Protein AF-A0A2V7RFU2-F1 (afdb_monomer)

Mean predicted aligned error: 2.53 Å

Structure (mmCIF, N/CA/C/O backbone):
data_AF-A0A2V7RFU2-F1
#
_entry.id   AF-A0A2V7RFU2-F1
#
loop_
_atom_site.group_PDB
_atom_site.id
_atom_site.type_symbol
_atom_site.label_atom_id
_atom_site.label_alt_id
_atom_site.label_comp_id
_atom_site.label_asym_id
_atom_site.label_entity_id
_atom_site.label_seq_id
_atom_site.pdbx_PDB_ins_code
_atom_site.Cartn_x
_atom_site.Cartn_y
_atom_site.Cartn_z
_atom_site.occupancy
_atom_site.B_iso_or_equiv
_atom_site.auth_seq_id
_atom_site.auth_comp_id
_atom_site.auth_asym_id
_atom_site.auth_atom_id
_atom_site.pdbx_PDB_model_num
ATOM 1 N N . GLY A 1 1 ? 8.092 7.707 -1.283 1.00 93.44 1 GLY A N 1
ATOM 2 C CA . GLY A 1 1 ? 6.738 8.171 -0.935 1.00 93.44 1 GLY A CA 1
ATOM 3 C C . GLY A 1 1 ? 6.010 7.083 -0.183 1.00 93.44 1 GLY A C 1
ATOM 4 O O . GLY A 1 1 ? 6.208 6.965 1.015 1.00 93.44 1 GLY A O 1
ATOM 5 N N . VAL A 1 2 ? 5.262 6.236 -0.893 1.00 97.62 2 VAL A N 1
ATOM 6 C CA . VAL A 1 2 ? 4.482 5.135 -0.293 1.00 97.62 2 VAL A CA 1
ATOM 7 C C . VAL A 1 2 ? 5.339 4.224 0.592 1.00 97.62 2 VAL A C 1
ATOM 9 O O . VAL A 1 2 ? 5.048 4.087 1.775 1.00 97.62 2 VAL A O 1
ATOM 12 N N . GLU A 1 3 ? 6.435 3.660 0.066 1.00 97.69 3 GLU A N 1
ATOM 13 C CA . GLU A 1 3 ? 7.274 2.738 0.848 1.00 97.69 3 GLU A CA 1
ATOM 14 C C . GLU A 1 3 ? 7.899 3.404 2.079 1.00 97.69 3 GLU A C 1
ATOM 16 O O . GLU A 1 3 ? 7.837 2.856 3.176 1.00 97.69 3 GLU A O 1
ATOM 21 N N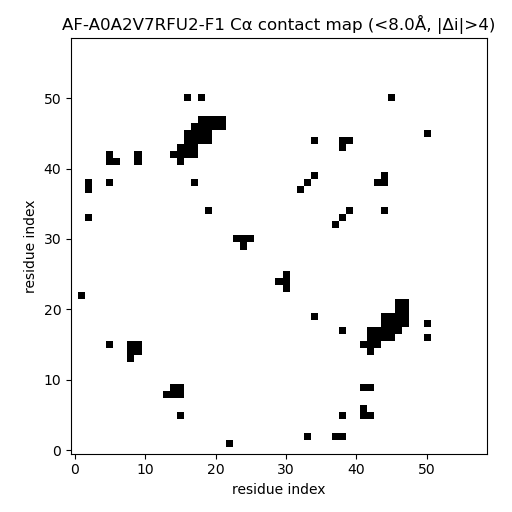 . SER A 1 4 ? 8.486 4.592 1.911 1.00 98.00 4 SER A N 1
ATOM 22 C CA . SER A 1 4 ? 9.105 5.331 3.016 1.00 98.00 4 SER A CA 1
ATOM 23 C C . SER A 1 4 ? 8.096 5.641 4.125 1.00 98.00 4 SER A C 1
ATOM 25 O O . SER A 1 4 ? 8.419 5.492 5.298 1.00 98.00 4 SER A O 1
ATOM 27 N N . THR A 1 5 ? 6.862 6.007 3.764 1.00 98.44 5 THR A N 1
ATOM 28 C CA . THR A 1 5 ? 5.787 6.258 4.730 1.00 98.44 5 THR A CA 1
ATOM 29 C C . THR A 1 5 ? 5.327 4.971 5.408 1.00 98.44 5 THR A C 1
ATOM 31 O O . THR A 1 5 ? 5.182 4.964 6.624 1.00 98.44 5 THR A O 1
ATOM 34 N N . ALA A 1 6 ? 5.161 3.870 4.669 1.00 98.19 6 ALA A N 1
ATOM 35 C CA . ALA A 1 6 ? 4.809 2.572 5.250 1.00 98.19 6 ALA A CA 1
ATOM 36 C C . ALA A 1 6 ? 5.885 2.073 6.231 1.00 98.19 6 ALA A C 1
ATOM 38 O O . ALA A 1 6 ? 5.568 1.586 7.314 1.00 98.19 6 ALA A O 1
ATOM 39 N N . ARG A 1 7 ? 7.168 2.243 5.882 1.00 97.88 7 ARG A N 1
ATOM 40 C CA . ARG A 1 7 ? 8.298 1.903 6.756 1.00 97.88 7 ARG A CA 1
ATOM 41 C C . ARG A 1 7 ? 8.269 2.724 8.041 1.00 97.88 7 ARG A C 1
ATOM 43 O O . ARG A 1 7 ? 8.353 2.146 9.118 1.00 97.88 7 ARG A O 1
ATOM 50 N N . HIS A 1 8 ? 8.080 4.034 7.924 1.00 98.44 8 HIS A N 1
ATOM 51 C CA . HIS A 1 8 ? 8.018 4.909 9.087 1.00 98.44 8 HIS A CA 1
ATOM 52 C C . HIS A 1 8 ? 6.782 4.644 9.962 1.00 98.44 8 HIS A C 1
ATOM 54 O O . HIS A 1 8 ? 6.885 4.587 11.181 1.00 98.44 8 HIS A O 1
ATOM 60 N N . GLY A 1 9 ? 5.616 4.396 9.359 1.00 98.00 9 GLY A N 1
ATOM 61 C CA . GLY A 1 9 ? 4.409 4.017 10.097 1.00 98.00 9 GLY A CA 1
ATOM 62 C C . GLY A 1 9 ? 4.605 2.733 10.907 1.00 98.00 9 GLY A C 1
ATOM 63 O O . GLY A 1 9 ? 4.233 2.681 12.078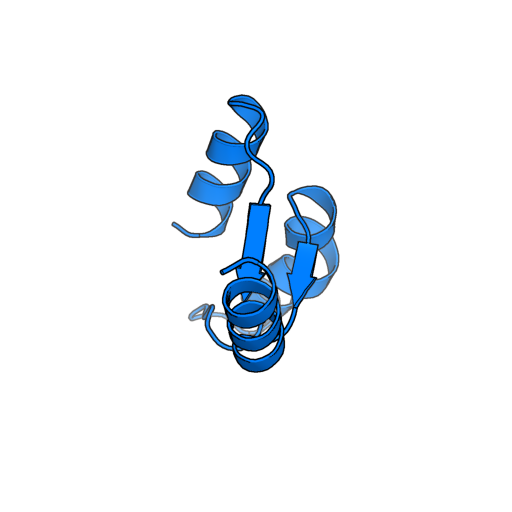 1.00 98.00 9 GLY A O 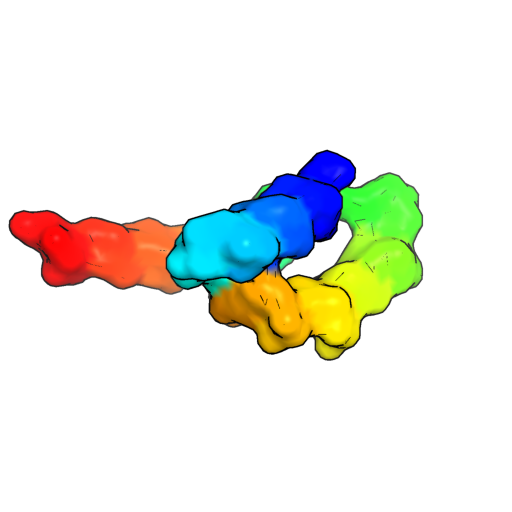1
ATOM 64 N N . ARG A 1 10 ? 5.287 1.736 10.329 1.00 96.25 10 ARG A N 1
ATOM 65 C CA . ARG A 1 10 ? 5.670 0.512 11.044 1.00 96.25 10 ARG A CA 1
ATOM 66 C C . ARG A 1 10 ? 6.630 0.782 12.207 1.00 96.25 10 ARG A C 1
ATOM 68 O O . ARG A 1 10 ? 6.480 0.169 13.259 1.00 96.25 10 ARG A O 1
ATOM 75 N N . GLU A 1 11 ? 7.616 1.664 12.037 1.00 97.31 11 GLU A N 1
ATOM 76 C CA . GLU A 1 11 ? 8.533 2.065 13.123 1.00 97.31 11 GLU A CA 1
ATOM 77 C C . GLU A 1 11 ? 7.783 2.696 14.305 1.00 97.31 11 GL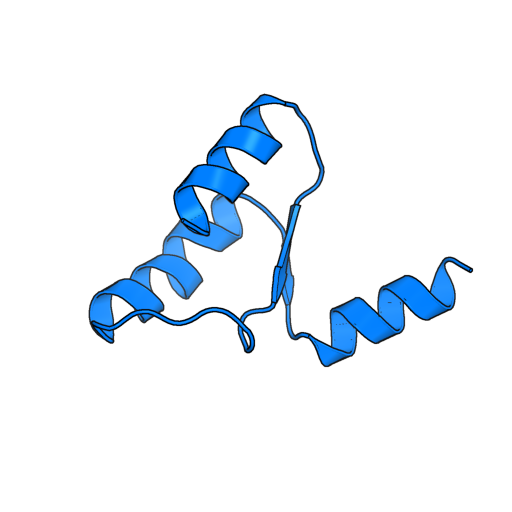U A C 1
ATOM 79 O O . GLU A 1 11 ? 8.191 2.536 15.452 1.00 97.31 11 GLU A O 1
ATOM 84 N N . LEU A 1 12 ? 6.656 3.354 14.029 1.00 98.31 12 LEU A N 1
ATOM 85 C CA . LEU A 1 12 ? 5.752 3.933 15.022 1.00 98.31 12 LEU A CA 1
ATOM 86 C C . LEU A 1 12 ? 4.672 2.953 15.521 1.00 98.31 12 LEU A C 1
ATOM 88 O O . LEU A 1 12 ? 3.746 3.373 16.210 1.00 98.31 12 LEU A O 1
ATOM 92 N N . ALA A 1 13 ? 4.787 1.662 15.196 1.00 97.44 13 ALA A N 1
ATOM 93 C CA . ALA A 1 13 ? 3.854 0.602 15.582 1.00 97.44 13 ALA A CA 1
ATOM 94 C C . ALA A 1 13 ? 2.402 0.794 15.092 1.00 97.44 13 ALA A C 1
ATOM 96 O O . ALA A 1 13 ? 1.470 0.262 15.695 1.00 97.44 13 ALA A O 1
ATOM 97 N N . TYR A 1 14 ? 2.195 1.517 13.987 1.00 98.31 14 TYR A N 1
ATOM 98 C CA . TYR A 1 14 ? 0.907 1.495 13.296 1.00 98.31 14 TYR A CA 1
ATOM 99 C C . TYR A 1 14 ? 0.735 0.190 12.519 1.00 98.31 14 TYR A C 1
ATOM 101 O O . TYR A 1 14 ? 1.656 -0.264 11.837 1.00 98.31 14 TYR A O 1
ATOM 109 N N . GLU A 1 15 ? -0.478 -0.356 12.556 1.00 97.00 15 GLU A N 1
ATOM 110 C CA . GLU A 1 15 ? -0.912 -1.367 11.595 1.00 97.00 15 GLU A CA 1
ATOM 111 C C . GLU A 1 15 ? -1.114 -0.708 10.228 1.00 97.00 15 GLU A C 1
ATOM 113 O O . GLU A 1 15 ? -1.794 0.314 10.102 1.00 97.00 15 GLU A O 1
ATOM 118 N N . ILE A 1 16 ? -0.497 -1.280 9.196 1.00 98.12 16 ILE A N 1
ATOM 119 C CA . ILE A 1 16 ? -0.453 -0.695 7.855 1.00 98.12 16 ILE A CA 1
ATOM 120 C C . ILE A 1 16 ? -1.270 -1.554 6.890 1.00 98.12 16 ILE A C 1
ATOM 122 O O . ILE A 1 16 ? -1.019 -2.751 6.758 1.00 98.12 16 ILE A O 1
ATOM 126 N N . ALA A 1 17 ? -2.190 -0.919 6.161 1.00 98.06 17 ALA A N 1
ATOM 127 C CA . ALA A 1 17 ? -2.892 -1.498 5.019 1.00 98.06 17 ALA A CA 1
ATOM 128 C C . ALA A 1 17 ? -2.525 -0.735 3.736 1.00 98.06 17 ALA A C 1
ATOM 130 O O . ALA A 1 17 ? -2.560 0.496 3.705 1.00 98.06 17 ALA A O 1
ATOM 131 N N . ILE A 1 18 ? -2.166 -1.461 2.677 1.00 98.50 18 ILE A N 1
ATOM 132 C CA . ILE A 1 18 ? -1.737 -0.911 1.387 1.00 98.50 18 ILE A CA 1
ATOM 133 C C . ILE A 1 18 ? -2.685 -1.417 0.300 1.00 98.50 18 ILE A C 1
ATOM 135 O O . ILE A 1 18 ? -2.789 -2.620 0.064 1.00 98.50 18 ILE A O 1
ATOM 139 N N . ALA A 1 19 ? -3.345 -0.484 -0.385 1.00 98.50 19 ALA A N 1
ATOM 140 C CA . ALA A 1 19 ? -4.193 -0.765 -1.538 1.00 98.50 19 ALA A CA 1
ATOM 141 C C . ALA A 1 19 ? -3.328 -0.994 -2.789 1.00 98.50 19 ALA A C 1
ATOM 143 O O . ALA A 1 19 ? -2.799 -0.050 -3.376 1.00 98.50 19 ALA A O 1
ATOM 144 N N . SER A 1 20 ? -3.162 -2.254 -3.181 1.00 98.06 20 SER A N 1
ATOM 145 C CA . SER A 1 20 ? -2.340 -2.697 -4.319 1.00 98.06 20 SER A CA 1
ATOM 146 C C . SER A 1 20 ? -2.730 -2.068 -5.660 1.00 98.06 20 SER A C 1
ATOM 148 O O . SER A 1 20 ? -1.871 -1.827 -6.500 1.00 98.06 20 SER A O 1
ATOM 150 N N . ASP A 1 21 ? -4.011 -1.761 -5.833 1.00 98.12 21 ASP A N 1
ATOM 151 C CA . ASP A 1 21 ? -4.626 -1.135 -7.004 1.00 98.12 21 ASP A CA 1
ATOM 152 C C . ASP A 1 21 ? -4.637 0.404 -6.943 1.00 98.12 21 ASP A C 1
ATOM 154 O O . ASP A 1 21 ? -5.111 1.054 -7.873 1.00 98.12 21 ASP A O 1
ATOM 158 N N . ALA A 1 22 ? -4.101 0.999 -5.872 1.00 98.06 22 ALA A N 1
ATOM 159 C CA . ALA A 1 22 ? -4.023 2.449 -5.677 1.00 98.06 22 ALA A CA 1
ATOM 160 C C . ALA A 1 22 ? -2.596 2.935 -5.355 1.00 98.06 22 ALA A C 1
ATOM 162 O O . ALA A 1 22 ? -2.404 3.999 -4.763 1.00 98.06 22 ALA A O 1
ATOM 163 N N . VAL A 1 23 ? -1.582 2.165 -5.756 1.00 97.94 23 VAL A N 1
ATOM 164 C CA . VAL A 1 23 ? -0.164 2.540 -5.684 1.00 97.94 23 VAL A CA 1
ATOM 165 C C . VAL A 1 23 ? 0.475 2.365 -7.056 1.00 97.94 23 VAL A C 1
ATOM 167 O O . VAL A 1 23 ? 0.258 1.361 -7.724 1.00 97.94 23 VAL A O 1
ATOM 170 N N . THR A 1 24 ? 1.274 3.334 -7.492 1.00 97.81 24 THR A N 1
ATOM 171 C CA . THR A 1 24 ? 1.889 3.329 -8.828 1.00 97.81 24 THR A CA 1
ATOM 172 C C . THR A 1 24 ? 3.374 3.634 -8.745 1.00 97.81 24 THR A C 1
ATOM 174 O O . THR A 1 24 ? 3.809 4.378 -7.865 1.00 97.81 24 THR A O 1
ATOM 177 N N . ASP A 1 25 ? 4.130 3.118 -9.707 1.00 97.75 25 ASP A N 1
ATOM 178 C CA . ASP A 1 25 ? 5.523 3.485 -9.953 1.00 97.75 25 ASP A CA 1
ATOM 179 C C . ASP A 1 25 ? 5.696 3.814 -11.443 1.00 97.75 25 ASP A C 1
ATOM 181 O O . ASP A 1 25 ? 4.928 3.338 -12.280 1.00 97.75 25 ASP A O 1
ATOM 185 N N . THR A 1 26 ? 6.690 4.631 -11.787 1.00 97.94 26 THR A N 1
ATOM 186 C CA . THR A 1 26 ? 7.024 4.930 -13.189 1.00 97.94 26 THR A CA 1
ATOM 187 C C . THR A 1 26 ? 7.814 3.799 -13.846 1.00 97.94 26 THR A C 1
ATOM 189 O O . THR A 1 26 ? 7.921 3.759 -15.072 1.00 97.94 26 THR A O 1
ATOM 192 N N . VAL A 1 27 ? 8.353 2.869 -13.050 1.00 98.19 27 VAL A N 1
ATOM 193 C CA . VAL A 1 27 ? 9.106 1.700 -13.506 1.00 98.19 27 VAL A CA 1
ATOM 194 C C . VAL A 1 27 ? 8.376 0.420 -13.099 1.00 98.19 27 VAL A C 1
ATOM 196 O O . VAL A 1 27 ? 8.290 0.085 -11.919 1.00 98.19 27 VAL A O 1
ATOM 199 N N . GLN A 1 28 ? 7.921 -0.356 -14.088 1.00 98.00 28 GLN A N 1
ATOM 200 C CA . GLN A 1 28 ? 7.159 -1.595 -13.871 1.00 98.00 28 GLN A CA 1
ATOM 201 C C . GLN A 1 28 ? 7.865 -2.578 -12.921 1.00 98.00 28 GLN A C 1
ATOM 203 O O . GLN A 1 28 ? 7.266 -3.069 -11.969 1.00 98.00 28 GLN A O 1
ATOM 208 N N . ALA A 1 29 ? 9.163 -2.818 -13.128 1.00 98.38 29 ALA A N 1
ATOM 209 C CA . ALA A 1 29 ? 9.930 -3.741 -12.290 1.00 98.38 29 ALA A CA 1
ATOM 210 C C . ALA A 1 29 ? 10.053 -3.263 -10.829 1.00 98.38 29 ALA A C 1
ATOM 212 O O . ALA A 1 29 ? 10.123 -4.083 -9.911 1.00 98.38 29 ALA A O 1
ATOM 213 N N . ALA A 1 30 ? 10.067 -1.945 -10.596 1.00 98.25 30 ALA A N 1
ATOM 214 C CA . ALA A 1 30 ? 10.076 -1.384 -9.248 1.00 98.25 30 ALA A CA 1
ATOM 215 C C . ALA A 1 30 ? 8.712 -1.581 -8.571 1.00 98.25 30 ALA A C 1
ATOM 217 O O . ALA A 1 30 ? 8.666 -2.081 -7.448 1.00 98.25 30 ALA A O 1
ATOM 218 N N . HIS A 1 31 ? 7.616 -1.300 -9.288 1.00 98.25 31 HIS A N 1
ATOM 219 C CA . HIS A 1 31 ? 6.251 -1.558 -8.822 1.00 98.25 31 HIS A CA 1
ATOM 220 C C . HIS A 1 31 ? 6.049 -3.026 -8.407 1.00 98.25 31 HIS A C 1
ATOM 222 O O . HIS A 1 31 ? 5.593 -3.307 -7.296 1.00 98.25 31 HIS A O 1
ATOM 228 N N . GLU A 1 32 ? 6.459 -3.966 -9.263 1.00 98.31 32 GLU A N 1
ATOM 229 C CA . GLU A 1 32 ? 6.370 -5.406 -8.997 1.00 98.31 32 GLU A CA 1
ATOM 230 C C . GLU A 1 32 ? 7.199 -5.819 -7.780 1.00 98.31 32 GLU A C 1
ATOM 232 O O . GLU A 1 32 ? 6.712 -6.547 -6.913 1.00 98.31 32 GLU A O 1
ATOM 237 N N . ASN A 1 33 ? 8.434 -5.322 -7.666 1.00 98.38 33 ASN A N 1
ATOM 238 C CA . ASN A 1 33 ? 9.275 -5.597 -6.507 1.00 98.38 33 ASN A CA 1
ATOM 239 C C . ASN A 1 33 ? 8.645 -5.071 -5.205 1.00 98.38 33 ASN A C 1
ATOM 241 O O . ASN A 1 33 ? 8.633 -5.785 -4.197 1.00 98.38 33 ASN A O 1
ATOM 245 N N . SER A 1 34 ? 8.088 -3.857 -5.217 1.00 98.25 34 SER A N 1
ATOM 246 C CA . SER A 1 34 ? 7.413 -3.290 -4.050 1.00 98.25 34 SER A CA 1
ATOM 247 C C . SER A 1 34 ? 6.211 -4.134 -3.627 1.00 98.25 34 SER A C 1
ATOM 249 O O . SER A 1 34 ? 6.139 -4.515 -2.458 1.00 98.25 34 SER A O 1
ATOM 251 N N . LEU A 1 35 ? 5.324 -4.503 -4.558 1.00 98.25 35 LEU A N 1
ATOM 252 C CA . LEU A 1 35 ? 4.131 -5.302 -4.254 1.00 98.25 35 LEU A CA 1
ATOM 253 C C . LEU A 1 35 ? 4.453 -6.735 -3.820 1.00 98.25 35 LEU A C 1
ATOM 255 O O . LEU A 1 35 ? 3.838 -7.241 -2.886 1.00 98.25 35 LEU A O 1
ATOM 259 N N . GLN A 1 36 ? 5.409 -7.397 -4.471 1.00 98.12 36 GLN A N 1
ATOM 260 C CA . GLN A 1 36 ? 5.664 -8.822 -4.240 1.00 98.12 36 GLN A CA 1
ATOM 261 C C . GLN A 1 36 ? 6.626 -9.089 -3.079 1.00 98.12 36 GLN A C 1
ATOM 263 O O . GLN A 1 36 ? 6.584 -10.166 -2.486 1.00 98.12 36 GLN A O 1
ATOM 268 N N . ARG A 1 37 ? 7.530 -8.150 -2.767 1.00 98.12 37 ARG A N 1
ATOM 269 C CA . ARG A 1 37 ? 8.618 -8.387 -1.802 1.00 98.12 37 ARG A CA 1
ATOM 270 C C . ARG A 1 37 ? 8.625 -7.430 -0.626 1.00 98.12 37 ARG A C 1
ATOM 272 O O . ARG A 1 37 ? 8.934 -7.860 0.485 1.00 98.12 37 ARG A O 1
ATOM 279 N N . ILE A 1 38 ? 8.350 -6.146 -0.851 1.00 98.12 38 ILE A N 1
ATOM 280 C CA . ILE A 1 38 ? 8.552 -5.124 0.181 1.00 98.12 38 ILE A CA 1
ATOM 281 C C . ILE A 1 38 ? 7.290 -4.899 1.008 1.00 98.12 38 ILE A C 1
ATOM 283 O O . ILE A 1 38 ? 7.327 -5.066 2.225 1.00 98.12 38 ILE A O 1
ATOM 287 N N . PHE A 1 39 ? 6.172 -4.564 0.370 1.00 98.38 39 PHE A N 1
ATOM 288 C CA . PHE A 1 39 ? 4.926 -4.228 1.057 1.00 98.38 39 PHE A CA 1
ATOM 289 C C . PHE A 1 39 ? 4.387 -5.348 1.958 1.00 98.38 39 PHE A C 1
ATOM 291 O O . PHE A 1 39 ? 4.070 -5.026 3.102 1.00 98.38 39 PHE A O 1
ATOM 298 N N . PRO A 1 40 ? 4.417 -6.645 1.577 1.00 98.06 40 PRO A 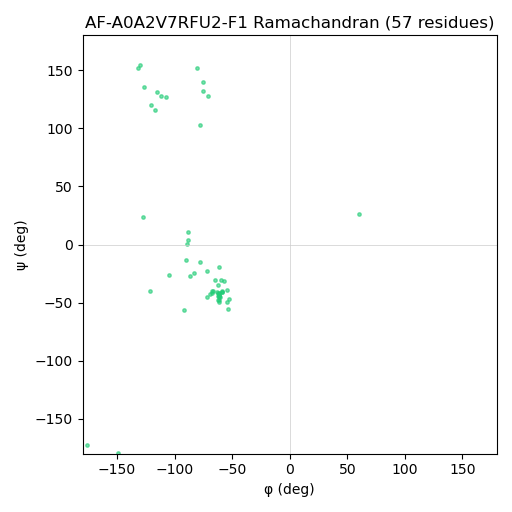N 1
ATOM 299 C CA . PRO A 1 40 ? 3.989 -7.729 2.469 1.00 98.06 40 PRO A CA 1
ATOM 300 C C . PRO A 1 40 ? 4.816 -7.846 3.757 1.00 98.06 40 PRO A C 1
ATOM 302 O O . PRO A 1 40 ? 4.391 -8.464 4.727 1.00 98.06 40 PRO A O 1
ATOM 305 N N . ARG A 1 41 ? 6.026 -7.270 3.782 1.00 97.00 41 ARG A N 1
ATOM 306 C CA . ARG A 1 41 ? 6.886 -7.232 4.974 1.00 97.00 41 ARG A CA 1
ATOM 307 C C . ARG A 1 41 ? 6.645 -5.996 5.837 1.00 97.00 41 ARG A C 1
ATOM 309 O O . ARG A 1 41 ? 7.187 -5.946 6.942 1.00 97.00 41 ARG A O 1
ATOM 316 N N . LEU A 1 42 ? 5.934 -4.991 5.324 1.00 97.62 42 LEU A N 1
ATOM 317 C CA . LEU A 1 42 ? 5.645 -3.724 6.001 1.00 97.62 42 LEU A CA 1
ATOM 318 C C . LEU A 1 42 ? 4.200 -3.635 6.507 1.00 97.62 42 LEU A C 1
ATOM 320 O O . LEU A 1 42 ? 3.976 -2.926 7.480 1.00 97.62 42 LEU A O 1
ATOM 324 N N . GLY A 1 43 ? 3.257 -4.345 5.884 1.00 97.06 43 GLY A N 1
ATOM 325 C CA . GLY A 1 43 ? 1.848 -4.351 6.271 1.00 97.06 43 GLY A CA 1
ATOM 326 C C . GLY A 1 43 ? 1.007 -5.322 5.441 1.00 97.06 43 GLY A C 1
ATOM 327 O O . GLY A 1 43 ? 1.534 -6.092 4.634 1.00 97.06 43 GLY A O 1
ATOM 328 N N . GLN A 1 44 ? -0.311 -5.265 5.627 1.00 98.00 44 GLN A N 1
ATOM 329 C CA . GLN A 1 44 ? -1.273 -6.006 4.818 1.00 98.00 44 GLN A CA 1
ATOM 330 C C . GLN A 1 44 ? -1.419 -5.346 3.444 1.00 98.00 44 GLN A C 1
ATOM 332 O O . GLN A 1 44 ? -1.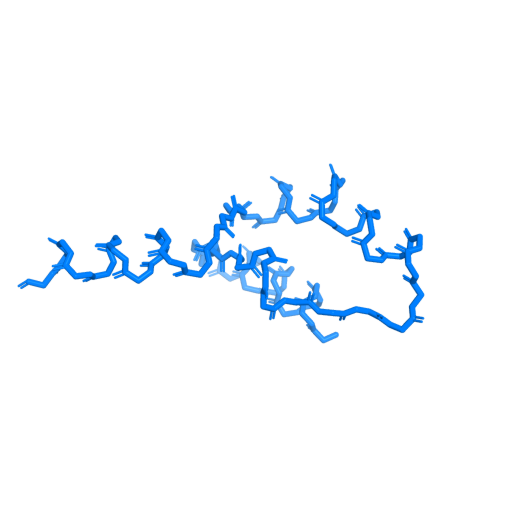606 -4.135 3.336 1.00 98.00 44 GLN A O 1
ATOM 337 N N . VAL A 1 45 ? -1.354 -6.151 2.387 1.00 98.38 45 VAL A N 1
ATOM 338 C CA . VAL A 1 45 ? -1.599 -5.712 1.010 1.00 98.38 45 VAL A CA 1
ATOM 339 C C . VAL A 1 45 ? -2.939 -6.278 0.564 1.00 98.38 45 VAL A C 1
ATOM 341 O O . VAL A 1 45 ? -3.155 -7.482 0.669 1.00 98.38 45 VAL A O 1
ATOM 344 N N . ASP A 1 46 ? -3.827 -5.418 0.077 1.00 98.31 46 ASP A N 1
ATOM 345 C CA . ASP A 1 46 ? -5.160 -5.815 -0.385 1.00 98.31 46 ASP A CA 1
ATOM 346 C C . ASP A 1 46 ? -5.641 -4.903 -1.530 1.00 98.31 46 ASP A C 1
ATOM 348 O O . ASP A 1 46 ? -4.917 -4.009 -1.968 1.00 98.31 46 ASP A O 1
ATOM 352 N N . SER A 1 47 ? -6.842 -5.124 -2.057 1.00 98.44 47 SER A N 1
ATOM 353 C CA . SER A 1 47 ? -7.500 -4.193 -2.979 1.00 98.44 47 SER A CA 1
ATOM 354 C C . SER A 1 47 ? -8.173 -3.045 -2.226 1.00 98.44 47 SER A C 1
ATOM 356 O O . SER A 1 47 ? -8.642 -3.204 -1.094 1.00 98.44 47 SER A O 1
ATOM 358 N N . SER A 1 48 ? -8.291 -1.889 -2.876 1.00 98.50 48 SER A N 1
ATOM 359 C CA . SER A 1 48 ? -9.037 -0.741 -2.362 1.00 98.50 48 SER A CA 1
ATOM 360 C C . SER A 1 48 ? -10.482 -1.111 -2.006 1.00 98.50 48 SER A C 1
ATOM 362 O O . SER A 1 48 ? -10.984 -0.706 -0.956 1.00 98.50 48 SER A O 1
ATOM 364 N N . ALA A 1 49 ? -11.129 -1.949 -2.822 1.00 98.44 49 ALA A N 1
ATOM 365 C CA . ALA A 1 49 ? -12.487 -2.430 -2.591 1.00 98.44 49 ALA A CA 1
ATOM 366 C C . ALA A 1 49 ? -12.617 -3.216 -1.273 1.00 98.44 49 ALA A C 1
ATOM 368 O O . ALA A 1 49 ? -13.536 -2.953 -0.493 1.00 98.44 49 ALA A O 1
ATOM 369 N N . ASN A 1 50 ? -11.681 -4.127 -0.991 1.00 98.25 50 ASN A N 1
ATOM 370 C CA . ASN A 1 50 ? -11.681 -4.918 0.243 1.00 98.25 50 ASN A CA 1
ATOM 371 C C . ASN A 1 50 ? -11.403 -4.052 1.477 1.00 98.25 50 ASN A C 1
ATOM 373 O O . ASN A 1 50 ? -12.079 -4.200 2.494 1.00 98.25 50 ASN A O 1
ATOM 377 N N . ILE A 1 51 ? -10.475 -3.095 1.375 1.00 97.69 51 ILE A N 1
ATOM 378 C CA . ILE A 1 51 ? -10.185 -2.148 2.461 1.00 97.69 51 ILE A CA 1
ATOM 379 C C . ILE A 1 51 ? -11.426 -1.303 2.782 1.00 97.69 51 ILE A C 1
ATOM 381 O O . ILE A 1 51 ? -11.798 -1.165 3.947 1.00 97.69 51 ILE A O 1
ATOM 385 N N . ILE A 1 52 ? -12.124 -0.785 1.765 1.00 97.56 52 ILE A N 1
ATOM 386 C CA . ILE A 1 52 ? -13.374 -0.031 1.955 1.00 9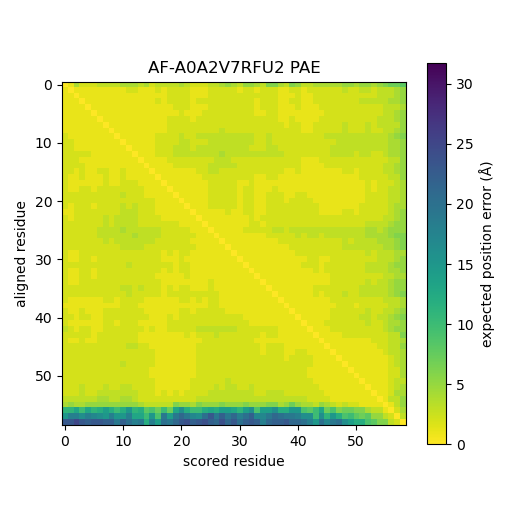7.56 52 ILE A CA 1
ATOM 387 C C . ILE A 1 52 ? -14.452 -0.906 2.609 1.00 97.56 52 ILE A C 1
ATOM 389 O O . ILE A 1 52 ? -15.159 -0.439 3.504 1.00 97.56 52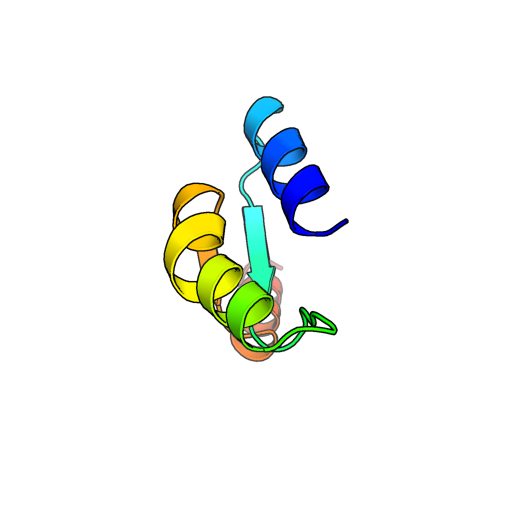 ILE A O 1
ATOM 393 N N . ALA A 1 53 ? -14.588 -2.166 2.189 1.00 97.62 53 ALA A N 1
ATOM 394 C CA . ALA A 1 53 ? -15.537 -3.100 2.793 1.00 97.62 53 ALA A CA 1
ATOM 395 C C . ALA A 1 53 ? -15.222 -3.372 4.278 1.00 97.62 53 ALA A C 1
ATOM 397 O O . ALA A 1 53 ? -16.134 -3.359 5.108 1.00 97.62 53 ALA A O 1
ATOM 398 N N . ALA A 1 54 ? -13.942 -3.536 4.631 1.00 96.38 54 ALA A N 1
ATOM 399 C CA . ALA A 1 54 ? -13.505 -3.710 6.015 1.00 96.38 54 ALA A CA 1
ATOM 400 C C . ALA A 1 54 ? -13.835 -2.482 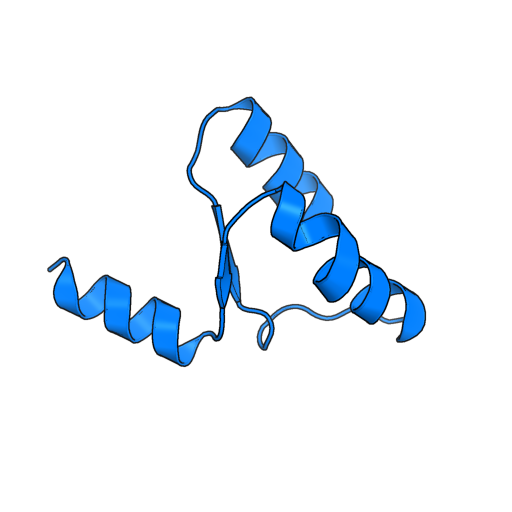6.880 1.00 96.38 54 ALA A C 1
ATOM 402 O O . ALA A 1 54 ? -14.391 -2.626 7.966 1.00 96.38 54 ALA A O 1
ATOM 403 N N . LEU A 1 55 ? -13.591 -1.267 6.375 1.00 95.69 55 LEU A N 1
ATOM 404 C CA . LEU A 1 55 ? -13.918 -0.024 7.088 1.00 95.69 55 LEU A CA 1
ATOM 405 C C . LEU A 1 55 ? -15.421 0.146 7.342 1.00 95.69 55 LEU A C 1
ATOM 407 O O . LEU A 1 55 ? -15.808 0.663 8.383 1.00 95.69 55 LEU A O 1
ATOM 411 N N . ARG A 1 56 ? -16.271 -0.307 6.413 1.00 94.31 56 ARG A N 1
ATOM 412 C CA . ARG A 1 56 ? -17.735 -0.271 6.575 1.00 94.31 56 ARG A CA 1
ATOM 413 C C . ARG A 1 56 ? -18.262 -1.274 7.598 1.00 94.31 56 ARG A C 1
ATOM 415 O O . ARG A 1 56 ? -19.364 -1.083 8.088 1.00 94.31 56 ARG A O 1
ATOM 422 N N . THR A 1 57 ? -17.512 -2.339 7.880 1.00 86.50 57 THR A N 1
ATOM 423 C CA . THR A 1 57 ? -17.891 -3.357 8.876 1.00 86.50 57 THR A CA 1
ATOM 424 C C . THR A 1 57 ? -17.520 -2.922 10.296 1.00 86.50 57 THR A C 1
ATOM 426 O O . THR A 1 57 ? -18.123 -3.373 11.263 1.00 86.50 57 THR A O 1
ATOM 429 N N . SER A 1 58 ? -16.533 -2.035 10.419 1.00 73.25 58 SER A N 1
ATOM 430 C CA . SER A 1 58 ? -16.026 -1.518 11.695 1.00 73.25 58 SER A CA 1
ATOM 431 C C . SER A 1 58 ? -16.762 -0.268 12.204 1.00 73.25 58 SER A C 1
ATOM 433 O O . SER A 1 58 ? -16.333 0.306 13.205 1.00 73.25 58 SER A O 1
ATOM 435 N N . ALA A 1 59 ? -17.819 0.171 11.512 1.00 52.69 59 ALA A N 1
ATOM 436 C CA . ALA A 1 59 ? -18.667 1.315 11.860 1.00 52.69 59 ALA A CA 1
ATOM 437 C C . ALA A 1 59 ? -20.035 0.840 12.361 1.00 52.69 59 ALA A C 1
ATOM 439 O O . ALA A 1 59 ? -20.549 1.464 13.316 1.00 52.69 59 ALA A O 1
#

Nearest PDB structures (foldseek):
  3txy-assembly1_A-2  TM=9.545E-01  e=7.802E-03  Burkholderia thailandensis E264
  3kl2-assembly1_C  TM=9.652E-01  e=1.366E-02  Streptomyces avermitilis
  4l08-assembly3_F  TM=8.717E-01  e=6.875E-01  Pseudomonas putida S16
  4wgf-assembly1_B  TM=8.250E-01  e=6.922E+00  Pseudomonas aeruginosa PAO1
  3hu5-assembly1_A  TM=8.014E-01  e=9.157E+00  Nitratidesulfovibrio vulgaris str. Hildenborough

Foldseek 3Di:
DVLVVLQVCVVVVDADEAALVPDDDPDPVVSCCCQPPRVVVSHHYDHPVVVVVVVVVVD

pLDDT: mean 96.41, std 6.77, range [52.69, 98.5]

Sequence (59 aa):
GVESTARHGRELAYEIAIASDAVTDTVQAAHENSLQRIFPRLGQVDSSANIIAALRTSA

Solvent-accessible surface area (backbone atoms only — not comparable to full-atom values): 3571 Å² total; per-residue (Å²): 104,71,66,60,50,44,50,52,40,40,76,72,71,47,90,42,79,43,38,64,82,77,62,87,59,97,45,68,72,57,40,50,46,39,63,77,61,45,43,66,76,49,30,51,70,44,47,54,69,57,54,52,53,53,57,65,73,77,109

Secondary structure (DSSP, 8-state):
-HHHHHHHHHHTT---EEEGGG---SSHHHHHHIIIIIGGGTSEEE-HHHHHHHHHH--

Radius of gyration: 12.0 Å; Cα contacts (8 Å, |Δi|>4): 57; chains: 1; bounding box: 29×17×30 Å